Protein AF-A0A7J9Y8N4-F1 (afdb_monomer_lite)

Secondary structure (DSSP, 8-state):
---------------------HHHHHTTEEEPPTTSS-GGG-TTTTTEEETTT--BPEEEEETTS-EEEE--TT--PPPEEHHHHHHHHHHHHHHHHHHHHTT---SSSPPPHHHHHHHHHS-TT-HHHHHHHH-SEEEE-TT--EEEEPHHHHHHTT---

Structure (mmCIF, N/CA/C/O backbone):
data_AF-A0A7J9Y8N4-F1
#
_entry.id   AF-A0A7J9Y8N4-F1
#
loop_
_atom_site.group_PDB
_atom_site.id
_atom_site.type_symbol
_atom_site.label_atom_id
_atom_site.label_alt_id
_atom_site.label_comp_id
_atom_site.label_asym_id
_atom_site.label_entity_id
_atom_site.label_seq_id
_atom_site.pdbx_PDB_ins_code
_atom_site.Cartn_x
_atom_site.Cartn_y
_atom_site.Cartn_z
_atom_site.occupancy
_atom_site.B_iso_or_equiv
_atom_site.auth_seq_id
_atom_site.auth_comp_id
_atom_site.auth_asym_id
_atom_site.auth_atom_id
_atom_site.pdbx_PDB_model_num
ATOM 1 N N . MET A 1 1 ? 44.757 53.319 -25.814 1.00 38.16 1 MET A N 1
ATOM 2 C CA . MET A 1 1 ? 44.543 52.441 -26.984 1.00 38.16 1 MET A CA 1
ATOM 3 C C . MET A 1 1 ? 44.079 51.100 -26.439 1.00 38.16 1 MET A C 1
ATOM 5 O O . MET A 1 1 ? 44.866 50.392 -25.839 1.00 38.16 1 MET A O 1
ATOM 9 N N . SER A 1 2 ? 42.779 50.965 -26.209 1.00 39.31 2 SER A N 1
ATOM 10 C CA . SER A 1 2 ? 41.805 50.363 -27.136 1.00 39.31 2 SER A CA 1
ATOM 11 C C . SER A 1 2 ? 41.584 48.895 -26.781 1.00 39.31 2 SER A C 1
ATOM 13 O O . SER A 1 2 ? 42.337 48.010 -27.164 1.00 39.31 2 SER A O 1
ATOM 15 N N . SER A 1 3 ? 40.526 48.700 -25.997 1.00 44.00 3 SER A N 1
ATOM 16 C CA . SER A 1 3 ? 39.828 47.435 -25.782 1.00 44.00 3 SER A CA 1
ATOM 17 C C . SER A 1 3 ? 39.350 46.847 -27.119 1.00 44.00 3 SER A C 1
ATOM 19 O O . SER A 1 3 ? 39.046 47.614 -28.039 1.00 44.00 3 SER A O 1
ATOM 21 N N . PRO A 1 4 ? 39.157 45.521 -27.196 1.00 45.97 4 PRO A N 1
ATOM 22 C CA . PRO A 1 4 ? 37.879 45.068 -27.727 1.00 45.97 4 PRO A CA 1
ATOM 23 C C . PRO A 1 4 ? 37.216 43.982 -26.865 1.00 45.97 4 PRO A C 1
ATOM 25 O O . PRO A 1 4 ? 37.734 42.888 -26.661 1.00 45.97 4 PRO A O 1
ATOM 28 N N . ARG A 1 5 ? 36.029 44.357 -26.373 1.00 41.56 5 ARG A N 1
ATOM 29 C CA . ARG A 1 5 ? 34.761 43.608 -26.288 1.00 41.56 5 ARG A CA 1
ATOM 30 C C . ARG A 1 5 ? 34.845 42.078 -26.420 1.00 41.56 5 ARG A C 1
ATOM 32 O O . ARG A 1 5 ? 34.975 41.552 -27.521 1.00 41.56 5 ARG A O 1
ATOM 39 N N . ARG A 1 6 ? 34.585 41.372 -25.312 1.00 43.72 6 ARG A N 1
ATOM 40 C CA . ARG A 1 6 ? 34.013 40.018 -25.349 1.00 43.72 6 ARG A CA 1
ATOM 41 C C . ARG A 1 6 ? 32.486 40.125 -25.398 1.00 43.72 6 ARG A C 1
ATOM 43 O O . ARG A 1 6 ? 31.877 40.666 -24.484 1.00 43.72 6 ARG A O 1
ATOM 50 N N . LEU A 1 7 ? 31.961 39.690 -26.541 1.00 43.00 7 LEU A N 1
ATOM 51 C CA . LEU A 1 7 ? 30.691 39.010 -26.817 1.00 43.00 7 LEU A CA 1
ATOM 52 C C . LEU A 1 7 ? 29.557 39.146 -25.779 1.00 43.00 7 LEU A C 1
ATOM 54 O O . LEU A 1 7 ? 29.596 38.543 -24.710 1.00 43.00 7 LEU A O 1
ATOM 58 N N . ALA A 1 8 ? 28.505 39.864 -26.197 1.00 38.16 8 ALA A N 1
ATOM 59 C CA . ALA A 1 8 ? 27.116 39.451 -25.981 1.00 38.16 8 ALA A CA 1
ATOM 60 C C . ALA A 1 8 ? 26.986 37.981 -26.434 1.00 38.16 8 ALA A C 1
ATOM 62 O O . ALA A 1 8 ? 27.595 37.611 -27.431 1.00 38.16 8 ALA A O 1
ATOM 63 N N . GLY A 1 9 ? 26.360 37.075 -25.697 1.00 37.62 9 GLY A N 1
ATOM 64 C CA . GLY A 1 9 ? 25.006 37.170 -25.184 1.00 37.62 9 GLY A CA 1
ATOM 65 C C . GLY A 1 9 ? 24.203 36.182 -26.015 1.00 37.62 9 GLY A C 1
ATOM 66 O O . GLY A 1 9 ? 23.903 36.508 -27.147 1.00 37.62 9 GLY A O 1
ATOM 67 N N . ASP A 1 10 ? 23.948 35.004 -25.453 1.00 36.88 10 ASP A N 1
ATOM 68 C CA . ASP A 1 10 ? 22.827 34.132 -25.800 1.00 36.88 10 ASP A CA 1
ATOM 69 C C . ASP A 1 10 ? 22.481 33.358 -24.521 1.00 36.88 10 ASP A C 1
ATOM 71 O O . ASP A 1 10 ? 23.257 32.558 -23.992 1.00 36.88 10 ASP A O 1
ATOM 75 N N . LEU A 1 11 ? 21.353 33.770 -23.947 1.00 43.50 11 LEU A N 1
ATOM 76 C CA . LEU A 1 11 ? 20.530 32.992 -23.036 1.00 43.50 11 LEU A CA 1
ATOM 77 C C . LEU A 1 11 ? 19.816 31.904 -23.853 1.00 43.50 11 LEU A C 1
ATOM 79 O O . LEU A 1 11 ? 19.652 32.064 -25.057 1.00 43.50 11 LEU A O 1
ATOM 83 N N . GLU A 1 12 ? 19.300 30.900 -23.138 1.00 38.38 12 GLU A N 1
ATOM 84 C CA . GLU A 1 12 ? 18.433 29.805 -23.617 1.00 38.38 12 GLU A CA 1
ATOM 85 C C . GLU A 1 12 ? 19.239 28.626 -24.209 1.00 38.38 12 GLU A C 1
ATOM 87 O O . GLU A 1 12 ? 20.080 28.795 -25.077 1.00 38.38 12 GLU A O 1
ATOM 92 N N . GLU A 1 13 ? 19.145 27.392 -23.709 1.00 38.47 13 GLU A N 1
ATOM 93 C CA . GLU A 1 13 ? 17.961 26.686 -23.214 1.00 38.47 13 GLU A CA 1
ATOM 94 C C . GLU A 1 13 ? 18.259 25.823 -21.966 1.00 38.47 13 GLU A C 1
ATOM 96 O O . GLU A 1 13 ? 19.348 25.253 -21.836 1.00 38.47 13 GLU A O 1
ATOM 101 N N . PRO A 1 14 ? 17.295 25.649 -21.043 1.00 38.69 14 PRO A N 1
ATOM 102 C CA . PRO A 1 14 ? 17.310 24.505 -20.146 1.00 38.69 14 PRO A CA 1
ATOM 103 C C . PRO A 1 14 ? 17.022 23.242 -20.968 1.00 38.69 14 PRO A C 1
ATOM 105 O O . PRO A 1 14 ? 15.963 23.138 -21.581 1.00 38.69 14 PRO A O 1
ATOM 108 N N . ILE A 1 15 ? 17.927 22.259 -20.940 1.00 43.19 15 ILE A N 1
ATOM 109 C CA . ILE A 1 15 ? 17.622 20.887 -21.372 1.00 43.19 15 ILE A CA 1
ATOM 110 C C . ILE A 1 15 ? 16.663 20.307 -20.327 1.00 43.19 15 ILE A C 1
ATOM 112 O O . ILE A 1 15 ? 17.058 19.665 -19.353 1.00 43.19 15 ILE A O 1
ATOM 116 N N . GLY A 1 16 ? 15.396 20.670 -20.479 1.00 37.22 16 GLY A N 1
ATOM 117 C CA . GLY A 1 16 ? 14.260 20.042 -19.849 1.00 37.22 16 GLY A CA 1
ATOM 118 C C . GLY A 1 16 ? 13.738 18.945 -20.764 1.00 37.22 16 GLY A C 1
ATOM 119 O O . GLY A 1 16 ? 13.496 19.191 -21.937 1.00 37.22 16 GLY A O 1
ATOM 120 N N . ASP A 1 17 ? 13.535 17.783 -20.152 1.00 51.81 17 ASP A N 1
ATOM 121 C CA . ASP A 1 17 ? 12.666 16.697 -20.599 1.00 51.81 17 ASP A CA 1
ATOM 122 C C . ASP A 1 17 ? 13.045 15.995 -21.911 1.00 51.81 17 ASP A C 1
ATOM 124 O O . ASP A 1 17 ? 12.672 16.409 -22.999 1.00 51.81 17 ASP A O 1
ATOM 128 N N . ASP A 1 18 ? 13.677 14.829 -21.777 1.00 38.81 18 ASP A N 1
ATOM 129 C CA . ASP A 1 18 ? 13.391 13.731 -22.693 1.00 38.81 18 ASP A CA 1
ATOM 130 C C . ASP A 1 18 ? 12.886 12.565 -21.854 1.00 38.81 18 ASP A C 1
ATOM 132 O O . ASP A 1 18 ? 13.643 11.810 -21.230 1.00 38.81 18 ASP A O 1
ATOM 136 N N . GLY A 1 19 ? 11.559 12.470 -21.792 1.00 43.25 19 GLY A N 1
ATOM 137 C CA . GLY A 1 19 ? 10.841 11.345 -21.234 1.00 43.25 19 GLY A CA 1
ATOM 138 C C . GLY A 1 19 ? 11.441 10.048 -21.757 1.00 43.25 19 GLY A C 1
ATOM 139 O O . GLY A 1 19 ? 11.240 9.687 -22.913 1.00 43.25 19 GLY A O 1
ATOM 140 N N . ALA A 1 20 ? 12.183 9.360 -20.882 1.00 43.03 20 ALA A N 1
ATOM 141 C CA . ALA A 1 20 ? 12.791 8.075 -21.187 1.00 43.03 20 ALA A CA 1
ATOM 142 C C . ALA A 1 20 ? 11.767 7.194 -21.905 1.00 43.03 20 ALA A C 1
ATOM 144 O O . ALA A 1 20 ? 10.688 6.935 -21.350 1.00 43.03 20 ALA A O 1
ATOM 145 N N . ASP A 1 21 ? 12.124 6.805 -23.133 1.00 46.47 21 ASP A N 1
ATOM 146 C CA . ASP A 1 21 ? 11.287 6.054 -24.057 1.00 46.47 21 ASP A CA 1
ATOM 147 C C . ASP A 1 21 ? 10.554 4.946 -23.279 1.00 46.47 21 ASP A C 1
ATOM 149 O O . ASP A 1 21 ? 11.200 4.180 -22.545 1.00 46.47 21 ASP A O 1
ATOM 153 N N . PRO A 1 22 ? 9.214 4.854 -23.370 1.00 51.38 22 PRO A N 1
ATOM 154 C CA . PRO A 1 22 ? 8.443 3.796 -22.721 1.00 51.38 22 PRO A CA 1
ATOM 155 C C . PRO A 1 22 ? 9.022 2.396 -22.983 1.00 51.38 22 PRO A C 1
ATOM 157 O O . PRO A 1 22 ? 8.894 1.517 -22.126 1.00 51.38 22 PRO A O 1
ATOM 160 N N . VAL A 1 23 ? 9.688 2.194 -24.127 1.00 52.50 23 VAL A N 1
ATOM 161 C CA . VAL A 1 23 ? 10.408 0.965 -24.474 1.00 52.50 23 VAL A CA 1
ATOM 162 C C . VAL A 1 23 ? 11.646 0.769 -23.598 1.00 52.50 23 VAL A C 1
ATOM 164 O O . VAL A 1 23 ? 11.798 -0.305 -23.024 1.00 52.50 23 VAL A O 1
ATOM 167 N N . VAL A 1 24 ? 12.484 1.792 -23.406 1.00 52.44 24 VAL A N 1
ATOM 168 C CA . VAL A 1 24 ? 13.682 1.729 -22.542 1.00 52.44 24 VAL A CA 1
ATOM 169 C C . VAL A 1 24 ? 13.300 1.470 -21.085 1.00 52.44 24 VAL A C 1
ATOM 171 O O . VAL A 1 24 ? 13.950 0.674 -20.413 1.00 52.44 24 VAL A O 1
ATOM 174 N N . ARG A 1 25 ? 12.191 2.051 -20.607 1.00 53.88 25 ARG A N 1
ATOM 175 C CA . ARG A 1 25 ? 11.647 1.744 -19.273 1.00 53.88 25 ARG A CA 1
ATOM 176 C C . ARG A 1 25 ? 11.082 0.327 -19.162 1.00 53.88 25 ARG A C 1
ATOM 178 O O . ARG A 1 25 ? 11.010 -0.203 -18.061 1.00 53.88 25 ARG A O 1
ATOM 185 N N . ALA A 1 26 ? 10.649 -0.293 -20.258 1.00 59.78 26 ALA A N 1
ATOM 186 C CA . ALA A 1 26 ? 10.174 -1.676 -20.248 1.00 59.78 26 ALA A CA 1
ATOM 187 C C . ALA A 1 26 ? 11.322 -2.702 -20.239 1.00 59.78 26 ALA A C 1
ATOM 189 O O . ALA A 1 26 ? 11.104 -3.843 -19.822 1.00 59.78 26 ALA A O 1
ATOM 190 N N . ILE A 1 27 ? 12.530 -2.313 -20.671 1.00 59.91 27 ILE A N 1
ATOM 191 C CA . ILE A 1 27 ? 13.699 -3.196 -20.682 1.00 59.91 27 ILE A CA 1
ATOM 192 C C . ILE A 1 27 ? 14.021 -3.608 -19.247 1.00 59.91 27 ILE A C 1
ATOM 194 O O . ILE A 1 27 ? 14.345 -2.796 -18.387 1.00 59.91 27 ILE A O 1
ATOM 198 N N . GLY A 1 28 ? 13.926 -4.912 -19.010 1.00 62.62 28 GLY A N 1
ATOM 199 C CA . GLY A 1 28 ? 14.283 -5.529 -17.746 1.00 62.62 28 GLY A CA 1
ATOM 200 C C . GLY A 1 28 ? 13.151 -5.701 -16.734 1.00 62.62 28 GLY A C 1
ATOM 201 O O . GLY A 1 28 ? 13.407 -6.045 -15.581 1.00 62.62 28 GLY A O 1
ATOM 202 N N . ARG A 1 29 ? 11.899 -5.509 -17.162 1.00 67.06 29 ARG A N 1
ATOM 203 C CA . ARG A 1 29 ? 10.707 -5.801 -16.359 1.00 67.06 29 ARG A CA 1
ATOM 204 C C . ARG A 1 29 ? 10.025 -7.068 -16.856 1.00 67.06 29 ARG A 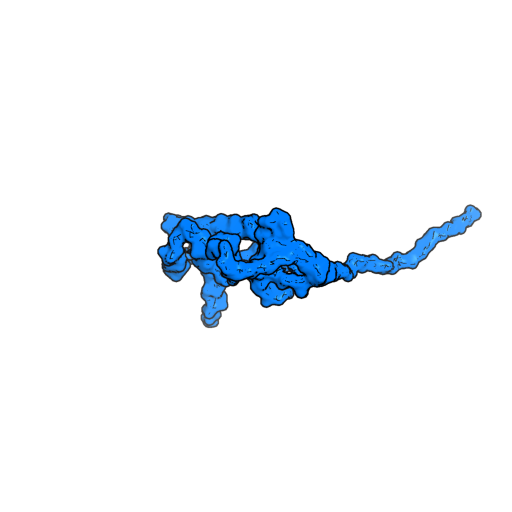C 1
ATOM 206 O O . ARG A 1 29 ? 9.749 -7.200 -18.047 1.00 67.06 29 ARG A O 1
ATOM 213 N N . VAL A 1 30 ? 9.668 -7.963 -15.942 1.00 70.75 30 VAL A N 1
ATOM 214 C CA . VAL A 1 30 ? 8.814 -9.118 -16.243 1.00 70.75 30 VAL A CA 1
ATOM 215 C C . VAL A 1 30 ? 7.514 -8.980 -15.460 1.00 70.75 30 VAL A C 1
ATOM 217 O O . VAL A 1 30 ? 7.505 -8.960 -14.227 1.00 70.75 30 VAL A O 1
ATOM 220 N N . ALA A 1 31 ? 6.401 -8.849 -16.188 1.00 62.00 31 ALA A N 1
ATOM 221 C CA . ALA A 1 31 ? 5.072 -8.853 -15.591 1.00 62.00 31 ALA A CA 1
ATOM 222 C C . ALA A 1 31 ? 4.751 -10.251 -15.044 1.00 62.00 31 ALA A C 1
ATOM 224 O O . ALA A 1 31 ? 5.007 -11.264 -15.695 1.00 62.00 31 ALA A O 1
ATOM 225 N N . MET A 1 32 ? 4.173 -10.295 -13.847 1.00 60.62 32 MET A N 1
ATOM 226 C CA . MET A 1 32 ? 3.880 -11.535 -13.132 1.00 60.62 32 MET A CA 1
ATOM 227 C C . MET A 1 32 ? 2.902 -12.461 -13.884 1.00 60.62 32 MET A C 1
ATOM 229 O O . MET A 1 32 ? 1.738 -12.083 -14.081 1.00 60.62 32 MET A O 1
ATOM 233 N N . PRO A 1 33 ? 3.278 -13.717 -14.208 1.00 52.09 33 PRO A N 1
ATOM 234 C CA . PRO A 1 33 ? 2.293 -14.748 -14.502 1.00 52.09 33 PRO A CA 1
ATOM 235 C C . PRO A 1 33 ? 1.557 -15.107 -13.203 1.00 52.09 33 PRO A C 1
ATOM 237 O O . PRO A 1 33 ? 2.164 -15.442 -12.190 1.00 52.09 33 PRO A O 1
ATOM 240 N N . HIS A 1 34 ? 0.227 -15.036 -13.225 1.00 51.84 34 HIS A N 1
ATOM 241 C CA . HIS A 1 34 ? -0.656 -15.094 -12.050 1.00 51.84 34 HIS A CA 1
ATOM 242 C C . HIS A 1 34 ? -0.603 -16.396 -11.211 1.00 51.84 34 HIS A C 1
ATOM 244 O O . HIS A 1 34 ? -1.327 -16.499 -10.227 1.00 51.84 34 HIS A O 1
ATOM 250 N N . ALA A 1 35 ? 0.205 -17.395 -11.574 1.00 46.50 35 ALA A N 1
ATOM 251 C CA . ALA A 1 35 ? -0.050 -18.791 -11.216 1.00 46.50 35 ALA A CA 1
ATOM 252 C C . ALA A 1 35 ? 0.930 -19.452 -10.223 1.00 46.50 35 ALA A C 1
ATOM 254 O O . ALA A 1 35 ? 0.741 -20.633 -9.938 1.00 46.50 35 ALA A O 1
ATOM 255 N N . ARG A 1 36 ? 1.980 -18.782 -9.715 1.00 49.06 36 ARG A N 1
ATOM 256 C CA . ARG A 1 36 ? 3.049 -19.504 -8.978 1.00 49.06 36 ARG A CA 1
ATOM 257 C C . ARG A 1 36 ? 3.567 -18.934 -7.659 1.00 49.06 36 ARG A C 1
ATOM 259 O O . ARG A 1 36 ? 4.389 -19.605 -7.044 1.00 49.06 36 ARG A O 1
ATOM 266 N N . GLU A 1 37 ? 3.087 -17.791 -7.180 1.00 57.66 37 GLU A N 1
ATOM 267 C CA . GLU A 1 37 ? 3.591 -17.227 -5.918 1.00 57.66 37 GLU A CA 1
ATOM 268 C C . GLU A 1 37 ? 2.544 -17.194 -4.803 1.00 57.66 37 GLU A C 1
ATOM 270 O O . GLU A 1 37 ? 1.362 -16.976 -5.085 1.00 57.66 37 GLU A O 1
ATOM 275 N N . PRO A 1 38 ? 2.962 -17.381 -3.534 1.00 59.97 38 PRO A N 1
ATOM 276 C CA . PRO A 1 38 ? 2.087 -17.198 -2.385 1.00 59.97 38 PRO A CA 1
ATOM 277 C C . PRO A 1 38 ? 1.453 -15.805 -2.416 1.00 59.97 38 PRO A C 1
ATOM 279 O O . PRO A 1 38 ? 2.117 -14.825 -2.756 1.00 59.97 38 PRO A O 1
ATOM 282 N N . HIS A 1 39 ? 0.193 -15.688 -1.992 1.00 56.22 39 HIS A N 1
ATOM 283 C CA . HIS A 1 39 ? -0.507 -14.400 -1.866 1.00 56.22 39 HIS A CA 1
ATOM 284 C C . HIS A 1 39 ? 0.251 -13.362 -1.006 1.00 56.22 39 HIS A C 1
ATOM 286 O O . HIS A 1 39 ? 0.016 -12.160 -1.143 1.00 56.22 39 HIS A O 1
ATOM 292 N N . ASP A 1 40 ? 1.203 -13.820 -0.191 1.00 64.00 40 ASP A N 1
ATOM 293 C CA . ASP A 1 40 ? 2.049 -13.016 0.692 1.00 64.00 40 ASP A CA 1
ATOM 294 C C . ASP A 1 40 ? 3.291 -12.428 0.009 1.00 64.00 40 ASP A C 1
ATOM 296 O O . ASP A 1 40 ? 3.996 -11.624 0.616 1.00 64.00 40 ASP A O 1
ATOM 300 N N . ALA A 1 41 ? 3.579 -12.803 -1.241 1.00 78.44 41 ALA A N 1
ATOM 301 C CA . ALA A 1 41 ? 4.752 -12.314 -1.965 1.00 78.44 41 ALA A CA 1
ATOM 302 C C . ALA A 1 41 ? 4.657 -10.824 -2.334 1.00 78.44 41 ALA A C 1
ATOM 304 O O . ALA A 1 41 ? 5.664 -10.228 -2.697 1.00 78.44 41 ALA A O 1
ATOM 305 N N . TRP A 1 42 ? 3.469 -10.214 -2.245 1.00 89.31 42 TRP A N 1
ATOM 306 C CA . TRP A 1 42 ? 3.218 -8.819 -2.620 1.00 89.31 42 TRP A CA 1
ATOM 307 C C . TRP A 1 42 ? 2.234 -8.169 -1.648 1.00 89.31 42 TRP A C 1
ATOM 309 O O . TRP A 1 42 ? 1.026 -8.100 -1.897 1.00 89.31 42 TRP A O 1
ATOM 319 N N . LEU A 1 43 ? 2.744 -7.707 -0.509 1.00 92.81 43 LEU A N 1
ATOM 320 C CA . LEU A 1 43 ? 1.925 -7.235 0.608 1.00 92.81 43 LEU A CA 1
ATOM 321 C C . LEU A 1 43 ? 1.093 -6.000 0.232 1.00 92.81 43 LEU A C 1
ATOM 323 O O . LEU A 1 43 ? -0.089 -5.935 0.566 1.00 92.81 43 LEU A O 1
ATOM 327 N N . ALA A 1 44 ? 1.664 -5.066 -0.533 1.00 93.94 44 ALA A N 1
ATOM 328 C CA . ALA A 1 44 ? 1.003 -3.821 -0.935 1.00 93.94 44 ALA A CA 1
ATOM 329 C C . ALA A 1 44 ? 0.214 -3.923 -2.260 1.00 93.94 44 ALA A C 1
ATOM 331 O O . ALA A 1 44 ? -0.345 -2.929 -2.736 1.00 93.94 44 ALA A O 1
ATOM 332 N N . ARG A 1 45 ? 0.118 -5.118 -2.867 1.00 92.19 45 ARG A N 1
ATOM 333 C CA . ARG A 1 45 ? -0.648 -5.323 -4.108 1.00 92.19 45 ARG A CA 1
ATOM 334 C C . ARG A 1 45 ? -2.097 -4.863 -3.944 1.00 92.19 45 ARG A C 1
ATOM 336 O O . ARG A 1 45 ? -2.814 -5.372 -3.079 1.00 92.19 45 ARG A O 1
ATOM 343 N N . GLY A 1 46 ? -2.525 -3.976 -4.845 1.00 91.50 46 GLY A N 1
ATOM 344 C CA . GLY A 1 46 ? -3.880 -3.419 -4.885 1.00 91.50 46 GLY A CA 1
ATOM 345 C C . GLY A 1 46 ? -4.109 -2.226 -3.953 1.00 91.50 46 GLY A C 1
ATOM 346 O O . GLY A 1 46 ? -5.219 -1.711 -3.925 1.00 91.50 46 GLY A O 1
ATOM 347 N N . LEU A 1 47 ? -3.087 -1.782 -3.214 1.00 94.88 47 LEU A N 1
ATOM 348 C CA . LEU A 1 47 ? -3.168 -0.612 -2.335 1.00 94.88 47 LEU A CA 1
ATOM 349 C C . LEU A 1 47 ? -2.450 0.615 -2.905 1.00 94.88 47 LEU A C 1
ATOM 351 O O . LEU A 1 47 ? -2.849 1.739 -2.614 1.00 94.88 47 LEU A O 1
ATOM 355 N N . LEU A 1 48 ? -1.396 0.412 -3.697 1.00 95.69 48 LEU A N 1
ATOM 356 C CA . LEU A 1 48 ? -0.540 1.485 -4.203 1.00 95.69 48 LEU A CA 1
ATOM 357 C C . LEU A 1 48 ? -1.180 2.211 -5.391 1.00 95.69 48 LEU A C 1
ATOM 359 O O . LEU A 1 48 ? -1.444 1.601 -6.428 1.00 95.69 48 LEU A O 1
ATOM 363 N N . TRP A 1 49 ? -1.368 3.520 -5.255 1.00 95.56 49 TRP A N 1
ATOM 364 C CA . TRP A 1 49 ? -2.005 4.393 -6.233 1.00 95.56 49 TRP A CA 1
ATOM 365 C C . TRP A 1 49 ? -1.063 5.517 -6.661 1.00 95.56 49 TRP A C 1
ATOM 367 O O . TRP A 1 49 ? -0.631 6.328 -5.844 1.00 95.56 49 TRP A O 1
ATOM 377 N N . CYS A 1 50 ? -0.769 5.607 -7.954 1.00 95.19 50 CYS A N 1
ATOM 378 C CA . CYS A 1 50 ? 0.050 6.685 -8.488 1.00 95.19 50 CYS A CA 1
ATOM 379 C C . CYS A 1 50 ? -0.771 7.968 -8.632 1.00 95.19 50 CYS A C 1
ATOM 381 O O . CYS A 1 50 ? -1.788 7.985 -9.328 1.00 95.19 50 CYS A O 1
ATOM 383 N N . LEU A 1 51 ? -0.317 9.069 -8.033 1.00 94.44 51 LEU A N 1
ATOM 384 C CA . LEU A 1 51 ? -0.970 10.371 -8.194 1.00 94.44 51 LEU A CA 1
ATOM 385 C C . LEU A 1 51 ? -0.707 11.002 -9.565 1.00 94.44 51 LEU A C 1
ATOM 387 O O . LEU A 1 51 ? -1.530 11.794 -10.022 1.00 94.44 51 LEU A O 1
ATOM 391 N N . LEU A 1 52 ? 0.384 10.611 -10.230 1.00 93.19 52 LEU A N 1
ATOM 392 C CA . LEU A 1 52 ? 0.772 11.142 -11.533 1.00 93.19 52 LEU A CA 1
ATOM 393 C C . LEU A 1 52 ? -0.108 10.591 -12.663 1.00 93.19 52 LEU A C 1
ATOM 395 O O . LEU A 1 52 ? -0.777 11.355 -13.349 1.00 93.19 52 LEU A O 1
ATOM 399 N N . CYS A 1 53 ? -0.171 9.265 -12.829 1.00 93.56 53 CYS A N 1
ATOM 400 C CA . CYS A 1 53 ? -0.993 8.628 -13.871 1.00 93.56 53 CYS A CA 1
ATOM 401 C C . CYS A 1 53 ? -2.356 8.118 -13.385 1.00 93.56 53 CYS A C 1
ATOM 403 O O . CYS A 1 53 ? -3.067 7.463 -14.149 1.00 93.56 53 CYS A O 1
ATOM 405 N N . ARG A 1 54 ? -2.718 8.372 -12.119 1.00 93.56 54 ARG A N 1
ATOM 406 C CA . ARG A 1 54 ? -4.012 7.983 -11.522 1.00 93.56 54 ARG A CA 1
ATOM 407 C C . ARG A 1 54 ? -4.339 6.497 -11.701 1.00 93.56 54 ARG A C 1
ATOM 409 O O . ARG A 1 54 ? -5.483 6.136 -11.949 1.00 93.56 54 ARG A O 1
ATOM 416 N N . SER A 1 55 ? -3.324 5.645 -11.603 1.00 92.12 55 SER A N 1
ATOM 417 C CA . SER A 1 55 ? -3.452 4.204 -11.822 1.00 92.12 55 SER A CA 1
ATOM 418 C C . SER A 1 55 ? -2.894 3.420 -10.640 1.00 92.12 55 SER A C 1
ATOM 420 O O . SER A 1 55 ? -1.985 3.882 -9.943 1.00 92.12 55 SER A O 1
ATOM 422 N N . LEU A 1 56 ? -3.431 2.217 -10.429 1.00 93.75 56 LEU A N 1
ATOM 423 C CA . LEU A 1 56 ? -2.866 1.258 -9.483 1.00 93.75 56 LEU A CA 1
ATOM 424 C C . LEU A 1 56 ? -1.510 0.769 -9.985 1.00 93.75 56 LEU A C 1
ATOM 426 O O . LEU A 1 56 ? -1.371 0.412 -11.157 1.00 93.75 56 LEU A O 1
ATOM 430 N N . LEU A 1 57 ? -0.533 0.703 -9.084 1.00 93.50 57 LEU A N 1
ATOM 431 C CA . LEU A 1 57 ? 0.744 0.086 -9.408 1.00 93.50 57 LEU A CA 1
ATOM 432 C C . LEU A 1 57 ? 0.579 -1.435 -9.470 1.00 93.50 57 LEU A C 1
ATOM 434 O O . LEU A 1 57 ? -0.085 -2.051 -8.629 1.00 93.50 57 LEU A O 1
ATOM 438 N N . ILE A 1 58 ? 1.230 -2.042 -10.456 1.00 91.38 58 ILE A N 1
ATOM 439 C CA . ILE A 1 58 ? 1.254 -3.487 -10.657 1.00 91.38 58 ILE A CA 1
ATOM 440 C C . ILE A 1 58 ? 2.571 -4.088 -10.144 1.00 91.38 58 ILE A C 1
ATOM 442 O O . ILE A 1 58 ? 3.622 -3.461 -10.285 1.00 91.38 58 ILE A O 1
ATOM 446 N N . PRO A 1 59 ? 2.541 -5.300 -9.568 1.00 91.38 59 PRO A N 1
ATOM 447 C CA . PRO A 1 59 ? 3.747 -6.063 -9.262 1.00 91.38 59 PRO A CA 1
ATOM 448 C C . PRO A 1 59 ? 4.565 -6.391 -10.515 1.00 91.38 59 PRO A C 1
ATOM 450 O O . PRO A 1 59 ? 4.012 -6.892 -11.499 1.00 91.38 59 PRO A O 1
ATOM 453 N N . VAL A 1 60 ? 5.875 -6.167 -10.459 1.00 89.31 60 VAL A N 1
ATOM 454 C CA . VAL A 1 60 ? 6.833 -6.517 -11.516 1.00 89.31 60 VAL A CA 1
ATOM 455 C C . VAL A 1 60 ? 8.120 -7.073 -10.916 1.00 89.31 60 VAL A C 1
ATOM 457 O O . VAL A 1 60 ? 8.554 -6.641 -9.850 1.00 89.31 60 VAL A O 1
ATOM 460 N N . TRP A 1 61 ? 8.760 -7.995 -11.626 1.00 86.06 61 TRP A N 1
ATOM 461 C CA . TRP A 1 61 ? 10.127 -8.410 -11.316 1.00 86.06 61 TRP A CA 1
ATOM 462 C C . TRP A 1 61 ? 11.117 -7.622 -12.159 1.00 86.06 61 TRP A C 1
ATOM 464 O O . TRP A 1 61 ? 10.898 -7.426 -13.359 1.00 86.06 61 TRP A O 1
ATOM 474 N N . TRP A 1 62 ? 12.206 -7.201 -11.534 1.00 82.81 62 TRP A N 1
ATOM 475 C CA . TRP A 1 62 ? 13.405 -6.757 -12.227 1.00 82.81 62 TRP A CA 1
ATOM 476 C C . TRP A 1 62 ? 14.264 -7.962 -12.633 1.00 82.81 62 TRP A C 1
ATOM 478 O O . TRP A 1 62 ? 1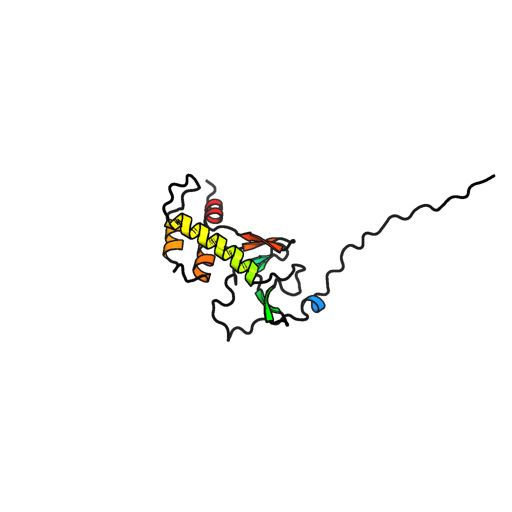4.149 -9.051 -12.066 1.00 82.81 62 TRP A O 1
ATOM 488 N N . VAL A 1 63 ? 15.126 -7.780 -13.638 1.00 75.12 63 VAL A N 1
ATOM 489 C CA . VAL A 1 63 ? 16.007 -8.847 -14.169 1.00 75.12 63 VAL A CA 1
ATOM 490 C C . VAL A 1 63 ? 16.958 -9.403 -13.117 1.00 75.12 63 VAL A C 1
ATOM 492 O O . VAL A 1 63 ? 17.317 -10.575 -13.167 1.00 75.12 63 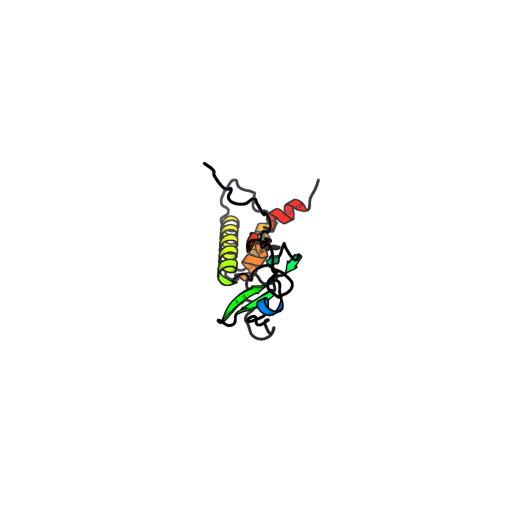VAL A O 1
ATOM 495 N N . ASP A 1 64 ? 17.361 -8.569 -12.164 1.00 80.94 64 ASP A N 1
ATOM 496 C CA . ASP A 1 64 ? 18.217 -8.945 -11.038 1.00 80.94 64 ASP A CA 1
ATOM 497 C C . ASP A 1 64 ? 17.484 -9.782 -9.972 1.00 80.94 64 ASP A C 1
ATOM 499 O O . ASP A 1 64 ? 18.083 -10.181 -8.975 1.00 80.94 64 ASP A O 1
ATOM 503 N N . GLY A 1 65 ? 16.195 -10.072 -10.181 1.00 80.88 65 GLY A N 1
ATOM 504 C CA . GLY A 1 65 ? 15.360 -10.807 -9.244 1.00 80.88 65 GLY A CA 1
ATOM 505 C C . GLY A 1 65 ? 14.814 -9.940 -8.112 1.00 80.88 65 GLY A C 1
ATOM 506 O O . GLY A 1 65 ? 14.288 -10.487 -7.147 1.00 80.88 65 GLY A O 1
ATOM 507 N N . GLN A 1 66 ? 14.908 -8.610 -8.188 1.00 86.50 66 GLN A N 1
ATOM 508 C CA . GLN A 1 66 ? 14.245 -7.742 -7.220 1.00 86.50 66 GLN A CA 1
ATOM 509 C C . GLN A 1 66 ? 12.757 -7.571 -7.537 1.00 86.50 66 GLN A C 1
ATOM 511 O O . GLN A 1 66 ? 12.316 -7.560 -8.689 1.00 86.50 66 GLN A O 1
ATOM 516 N N . ARG A 1 67 ? 11.966 -7.419 -6.473 1.00 90.75 67 ARG A N 1
ATOM 517 C CA . ARG A 1 67 ? 10.531 -7.142 -6.549 1.00 90.75 67 ARG A CA 1
ATOM 518 C C . ARG A 1 67 ? 10.294 -5.639 -6.580 1.00 90.75 67 ARG A C 1
ATOM 520 O O . ARG A 1 67 ? 10.801 -4.925 -5.713 1.00 90.75 67 ARG A O 1
ATOM 527 N N . ALA A 1 68 ? 9.449 -5.174 -7.493 1.00 92.19 68 ALA A N 1
ATOM 528 C CA . ALA A 1 68 ? 9.046 -3.779 -7.553 1.00 92.19 68 ALA A CA 1
ATOM 529 C C . ALA A 1 68 ? 7.565 -3.592 -7.916 1.00 92.19 68 ALA A C 1
ATOM 531 O O . ALA A 1 68 ? 6.889 -4.492 -8.412 1.00 92.19 68 ALA A O 1
ATOM 532 N N . TYR A 1 69 ? 7.059 -2.391 -7.665 1.00 93.00 69 TYR A N 1
ATOM 533 C CA . TYR A 1 69 ? 5.741 -1.933 -8.074 1.00 93.00 69 TYR A CA 1
ATOM 534 C C . TYR A 1 69 ? 5.890 -0.868 -9.155 1.00 93.00 69 TYR A C 1
ATOM 536 O O . TYR A 1 69 ? 6.611 0.111 -8.968 1.00 93.00 69 TYR A O 1
ATOM 544 N N . SER A 1 70 ? 5.192 -1.044 -10.273 1.00 92.06 70 SER A N 1
ATOM 545 C CA . SER A 1 70 ? 5.332 -0.188 -11.451 1.00 92.06 70 SER A CA 1
ATOM 546 C C . SER A 1 70 ? 3.999 0.388 -11.904 1.00 92.06 70 SER A C 1
ATOM 548 O O . SER A 1 70 ? 2.965 -0.273 -11.838 1.00 92.06 70 SER A O 1
ATOM 550 N N . CYS A 1 71 ? 4.032 1.607 -12.439 1.00 90.12 71 CYS A N 1
ATOM 551 C CA . CYS A 1 71 ? 2.900 2.217 -13.141 1.00 90.12 71 CYS A CA 1
ATOM 552 C C . CYS A 1 71 ? 2.800 1.765 -14.612 1.00 90.12 71 CYS A C 1
ATOM 554 O O . CYS A 1 71 ? 1.906 2.200 -15.339 1.00 90.12 71 CYS A O 1
ATOM 556 N N . GLY A 1 72 ? 3.727 0.913 -15.065 1.00 84.94 72 GLY A N 1
ATOM 557 C CA . GLY A 1 72 ? 3.852 0.510 -16.459 1.00 84.94 72 GLY A CA 1
ATOM 558 C C . GLY A 1 72 ? 4.566 1.558 -17.326 1.00 84.94 72 GLY A C 1
ATOM 559 O O . GLY A 1 72 ? 4.972 2.615 -16.844 1.00 84.94 72 GLY A O 1
ATOM 560 N N . PRO A 1 73 ? 4.736 1.280 -18.629 1.00 81.25 73 PRO A N 1
ATOM 561 C CA . PRO A 1 73 ? 5.608 2.070 -19.503 1.00 81.25 73 PRO A CA 1
ATOM 562 C C . PRO A 1 73 ? 5.067 3.470 -19.830 1.00 81.25 73 PRO A C 1
ATOM 564 O O . PRO A 1 73 ? 5.828 4.336 -20.234 1.00 81.25 73 PRO A O 1
ATOM 567 N N . ARG A 1 74 ? 3.762 3.717 -19.652 1.00 84.88 74 ARG A N 1
ATOM 568 C CA . ARG A 1 74 ? 3.112 4.996 -20.003 1.00 84.88 74 ARG A CA 1
ATOM 569 C C . ARG A 1 74 ? 3.251 6.086 -18.941 1.00 84.88 74 ARG A C 1
ATOM 571 O O . ARG A 1 74 ? 2.830 7.212 -19.176 1.00 84.88 74 ARG A O 1
ATOM 578 N N . CYS A 1 75 ? 3.769 5.752 -17.765 1.00 88.81 75 CYS A N 1
ATOM 579 C CA . CYS A 1 75 ? 3.943 6.699 -16.678 1.00 88.81 75 CYS A CA 1
ATOM 580 C C . CYS A 1 75 ? 5.432 6.931 -16.438 1.00 88.81 75 CYS A C 1
ATOM 582 O O . CYS A 1 75 ? 6.223 5.990 -16.457 1.00 88.81 75 CYS A O 1
ATOM 584 N N . VAL A 1 76 ? 5.801 8.185 -16.177 1.00 87.88 76 VAL A N 1
ATOM 585 C CA . VAL A 1 76 ? 7.191 8.552 -15.882 1.00 87.88 76 VAL A CA 1
ATOM 586 C C . VAL A 1 76 ? 7.610 8.245 -14.443 1.00 87.88 76 VAL A C 1
ATOM 588 O O . VAL A 1 76 ? 8.785 8.376 -14.112 1.00 87.88 76 VAL A O 1
ATOM 591 N N . GLN A 1 77 ? 6.663 7.809 -13.608 1.00 89.56 77 GLN A N 1
ATOM 592 C CA . GLN A 1 77 ? 6.913 7.383 -12.239 1.00 89.56 77 GLN A CA 1
ATOM 593 C C . GLN A 1 77 ? 7.918 6.227 -12.212 1.00 89.56 77 GLN A C 1
ATOM 595 O O . GLN A 1 77 ? 7.714 5.197 -12.860 1.00 89.56 77 GLN A O 1
ATOM 600 N N . SER A 1 78 ? 8.977 6.391 -11.422 1.00 88.00 78 SER A N 1
ATOM 601 C CA . SER A 1 78 ? 9.952 5.333 -11.166 1.00 88.00 78 SER A CA 1
ATOM 602 C C . SER A 1 78 ? 9.305 4.141 -10.467 1.00 88.00 78 SER A C 1
ATOM 604 O O . SER A 1 78 ? 8.385 4.296 -9.659 1.00 88.00 78 SER A O 1
ATOM 606 N N . ASP A 1 79 ? 9.823 2.951 -10.757 1.00 90.19 79 ASP A N 1
ATOM 607 C CA . ASP A 1 79 ? 9.414 1.744 -10.050 1.00 90.19 79 ASP A CA 1
ATOM 608 C C . ASP A 1 79 ? 9.782 1.853 -8.570 1.00 90.19 79 ASP A C 1
ATOM 610 O O . ASP A 1 79 ? 10.851 2.344 -8.203 1.00 90.19 79 ASP A O 1
ATOM 614 N N . LEU A 1 80 ? 8.890 1.366 -7.718 1.00 91.56 80 LEU A N 1
ATOM 615 C CA . LEU A 1 80 ? 9.101 1.334 -6.282 1.00 91.56 80 LEU A CA 1
ATOM 616 C C . LEU A 1 80 ? 9.586 -0.048 -5.868 1.00 91.56 80 LEU A C 1
ATOM 618 O O . LEU A 1 80 ? 8.855 -1.023 -6.037 1.00 91.56 80 LEU A O 1
ATOM 622 N N . ALA A 1 81 ? 10.774 -0.134 -5.276 1.00 92.06 81 ALA A N 1
ATOM 623 C CA . ALA A 1 81 ? 11.251 -1.379 -4.683 1.00 92.06 81 ALA A CA 1
ATOM 624 C C . ALA A 1 81 ? 10.251 -1.877 -3.623 1.00 92.06 81 ALA A C 1
ATOM 626 O O . ALA A 1 81 ? 9.858 -1.137 -2.718 1.00 92.06 81 ALA A O 1
ATOM 627 N N . ALA A 1 82 ? 9.814 -3.131 -3.745 1.00 92.62 82 ALA A N 1
AT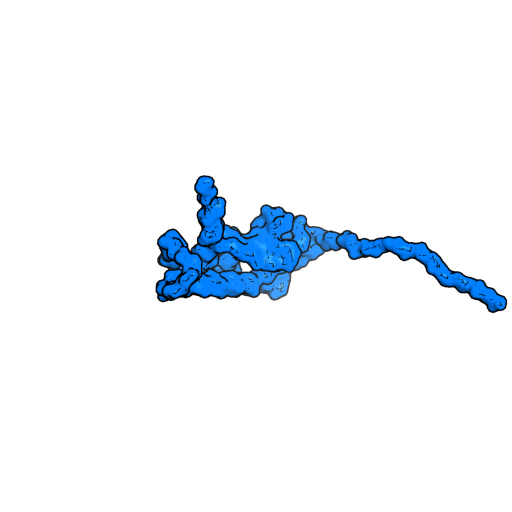OM 628 C CA . ALA A 1 82 ? 8.703 -3.656 -2.960 1.00 92.62 82 ALA A CA 1
ATOM 629 C C . ALA A 1 82 ? 9.059 -3.803 -1.477 1.00 92.62 82 ALA A C 1
ATOM 631 O O . ALA A 1 82 ? 8.299 -3.364 -0.623 1.00 92.62 82 ALA A O 1
ATOM 632 N N . GLU A 1 83 ? 10.221 -4.376 -1.162 1.00 92.06 83 GLU A N 1
ATOM 633 C CA . GLU A 1 83 ? 10.639 -4.643 0.218 1.00 92.06 83 GLU A CA 1
ATOM 634 C C . GLU A 1 83 ? 10.701 -3.393 1.120 1.00 92.06 83 GLU A C 1
ATOM 636 O O . GLU A 1 83 ? 10.086 -3.429 2.191 1.00 92.06 83 GLU A O 1
ATOM 641 N N . PRO A 1 84 ? 11.372 -2.283 0.744 1.00 92.69 84 PRO A N 1
ATOM 642 C CA . PRO A 1 84 ? 11.422 -1.102 1.606 1.00 92.69 84 PRO A CA 1
ATOM 643 C C . PRO A 1 84 ? 10.037 -0.473 1.804 1.00 92.69 84 PRO A C 1
ATOM 645 O O . PRO A 1 84 ? 9.672 -0.130 2.928 1.00 92.69 84 PRO A O 1
ATOM 648 N N . VAL A 1 85 ? 9.236 -0.392 0.736 1.00 93.44 85 VAL A N 1
ATOM 649 C CA . VAL A 1 85 ? 7.863 0.138 0.772 1.00 93.44 85 VAL A CA 1
ATOM 650 C C . VAL A 1 85 ? 6.988 -0.696 1.706 1.00 93.44 85 VAL A C 1
ATOM 652 O O . VAL A 1 85 ? 6.348 -0.165 2.611 1.00 93.44 85 VAL A O 1
ATOM 655 N N . GLU A 1 86 ? 6.976 -2.014 1.515 1.00 94.94 86 GLU A N 1
ATOM 656 C CA . GLU A 1 86 ? 6.171 -2.944 2.306 1.00 94.94 86 GLU A CA 1
ATOM 657 C C . GLU A 1 86 ? 6.577 -2.931 3.779 1.00 94.94 86 GLU A C 1
ATOM 659 O O . GLU A 1 86 ? 5.708 -2.919 4.650 1.00 94.94 86 GLU A O 1
ATOM 664 N N . SER A 1 87 ? 7.880 -2.884 4.062 1.00 94.00 87 SER A N 1
ATOM 665 C CA . SER A 1 87 ? 8.411 -2.848 5.428 1.00 94.00 87 SER A CA 1
ATOM 666 C C . SER A 1 87 ? 8.008 -1.569 6.158 1.00 94.00 87 SER A C 1
ATOM 668 O O . SER A 1 87 ? 7.540 -1.633 7.296 1.00 94.00 87 SER A O 1
ATOM 670 N N . GLN A 1 88 ? 8.122 -0.412 5.497 1.00 94.06 88 GLN A N 1
ATOM 671 C CA . GLN A 1 88 ? 7.711 0.875 6.060 1.00 94.06 88 GLN A CA 1
ATOM 672 C C . GLN A 1 88 ? 6.209 0.898 6.378 1.00 94.06 88 GLN A C 1
ATOM 674 O O . GLN A 1 88 ? 5.804 1.307 7.469 1.00 94.06 88 GLN A O 1
ATOM 679 N N . LEU A 1 89 ? 5.382 0.436 5.438 1.00 94.94 89 LEU A N 1
ATOM 680 C CA . LEU A 1 89 ? 3.929 0.381 5.598 1.00 94.94 89 LEU A CA 1
ATOM 681 C C . LEU A 1 89 ? 3.514 -0.587 6.705 1.00 94.94 89 LEU A C 1
ATOM 683 O O . LEU A 1 89 ? 2.655 -0.268 7.525 1.00 94.94 89 LEU A O 1
ATOM 687 N N . LEU A 1 90 ? 4.135 -1.765 6.748 1.00 93.75 90 LEU A N 1
ATOM 688 C CA . LEU A 1 90 ? 3.817 -2.782 7.739 1.00 93.75 90 LEU A CA 1
ATOM 689 C C . LEU A 1 90 ? 4.204 -2.321 9.145 1.00 93.75 90 LEU A C 1
ATOM 691 O O . LEU A 1 90 ? 3.420 -2.502 10.073 1.00 93.75 90 LEU A O 1
ATOM 695 N N . LEU A 1 91 ? 5.367 -1.682 9.304 1.00 92.38 91 LEU A N 1
ATOM 696 C CA . LEU A 1 91 ? 5.782 -1.117 10.586 1.00 92.38 91 LEU A CA 1
ATOM 697 C C . LEU A 1 91 ? 4.781 -0.062 11.076 1.00 92.38 91 LEU A C 1
ATOM 699 O O . LEU A 1 91 ? 4.343 -0.121 12.224 1.00 92.38 91 LEU A O 1
ATOM 703 N N . GLY A 1 92 ? 4.365 0.858 10.199 1.00 90.31 92 GLY A N 1
ATOM 704 C CA . GLY A 1 92 ? 3.346 1.857 10.524 1.00 90.31 92 GLY A CA 1
ATOM 705 C C . GLY A 1 92 ? 2.017 1.222 10.948 1.00 90.31 92 GLY A C 1
ATOM 706 O O . GLY A 1 92 ? 1.446 1.594 11.976 1.00 90.31 92 GLY A O 1
ATOM 707 N N . ALA A 1 93 ? 1.544 0.230 10.193 1.00 91.25 93 ALA A N 1
ATOM 708 C CA . ALA A 1 93 ? 0.309 -0.487 10.491 1.00 91.25 93 ALA A CA 1
ATOM 709 C C . ALA A 1 93 ? 0.378 -1.256 11.823 1.00 91.25 93 ALA A C 1
ATOM 711 O O . ALA A 1 93 ? -0.567 -1.199 12.608 1.00 91.25 93 ALA A O 1
ATOM 712 N N . LEU A 1 94 ? 1.499 -1.921 12.119 1.00 89.62 94 LEU A N 1
ATOM 713 C CA . LEU A 1 94 ? 1.704 -2.649 13.376 1.00 89.62 94 LEU A CA 1
ATOM 714 C C . LEU A 1 94 ? 1.756 -1.717 14.591 1.00 89.62 94 LEU A C 1
ATOM 716 O O . LEU A 1 94 ? 1.182 -2.045 15.628 1.00 89.62 94 LEU A O 1
ATOM 720 N N . ILE A 1 95 ? 2.385 -0.543 14.466 1.00 87.38 95 ILE A N 1
ATOM 721 C CA . ILE A 1 95 ? 2.369 0.479 15.523 1.00 87.38 95 ILE A CA 1
ATOM 722 C C . ILE A 1 95 ? 0.925 0.911 15.805 1.00 87.38 95 ILE A C 1
ATOM 724 O O . ILE A 1 95 ? 0.510 0.953 16.963 1.00 87.38 95 ILE A O 1
ATOM 728 N N . ARG A 1 96 ? 0.126 1.173 14.762 1.00 84.94 96 ARG A N 1
ATOM 729 C CA . ARG A 1 96 ? -1.285 1.552 14.930 1.00 84.94 96 ARG A CA 1
ATOM 730 C C . ARG A 1 96 ? -2.116 0.425 15.542 1.00 84.94 96 ARG A C 1
ATOM 732 O O . ARG A 1 96 ? -2.909 0.691 16.442 1.00 84.94 96 ARG A O 1
ATOM 739 N N . PHE A 1 97 ? -1.900 -0.816 15.109 1.00 84.69 97 PHE A N 1
ATOM 740 C CA . PHE A 1 97 ? -2.526 -1.995 15.705 1.00 84.69 97 PHE A CA 1
ATOM 741 C C . PHE A 1 97 ? -2.211 -2.096 17.204 1.00 84.69 97 PHE A C 1
ATOM 743 O O . PHE A 1 97 ? -3.122 -2.283 18.006 1.00 84.69 97 PHE A O 1
ATOM 750 N N . ALA A 1 98 ? -0.947 -1.916 17.601 1.00 83.31 98 ALA A N 1
ATOM 751 C CA . ALA A 1 98 ? -0.540 -1.950 19.004 1.00 83.31 98 ALA A CA 1
ATOM 752 C C . ALA A 1 98 ? -1.203 -0.834 19.829 1.00 83.31 98 ALA A C 1
ATOM 754 O O . ALA A 1 98 ? -1.680 -1.097 20.931 1.00 83.31 98 ALA A O 1
ATOM 755 N N . VAL A 1 99 ? -1.303 0.384 19.282 1.00 79.69 99 VAL A N 1
ATOM 756 C CA . VAL A 1 99 ? -2.029 1.503 19.914 1.00 79.69 99 VAL A CA 1
ATOM 757 C C . VAL A 1 99 ? -3.514 1.169 20.097 1.00 79.69 99 VAL A C 1
ATOM 759 O O . VAL A 1 99 ? -4.065 1.406 21.170 1.00 79.69 99 VAL A O 1
ATOM 762 N N . ALA A 1 100 ? -4.152 0.573 19.086 1.00 78.31 100 ALA A N 1
ATOM 763 C CA . ALA A 1 100 ? -5.557 0.171 19.144 1.00 78.31 100 ALA A CA 1
ATOM 764 C C . ALA A 1 100 ? -5.817 -0.996 20.114 1.00 78.31 100 ALA A C 1
ATOM 766 O O . ALA A 1 100 ? -6.846 -1.023 20.787 1.00 78.31 100 ALA A O 1
ATOM 767 N N . ALA A 1 101 ? -4.895 -1.958 20.199 1.00 75.19 101 ALA A N 1
ATOM 768 C CA . ALA A 1 101 ? -5.020 -3.134 21.058 1.00 75.19 101 ALA A CA 1
ATOM 769 C C . ALA A 1 101 ? -4.665 -2.850 22.526 1.00 75.19 101 ALA A C 1
ATOM 771 O O . ALA A 1 101 ? -5.273 -3.427 23.425 1.00 75.19 101 ALA A O 1
ATOM 772 N N . GLY A 1 102 ? -3.687 -1.973 22.773 1.00 68.44 102 GLY A N 1
ATOM 773 C CA . GLY A 1 102 ? -3.139 -1.702 24.102 1.00 68.44 102 GLY A CA 1
ATOM 774 C C . GLY A 1 102 ? -4.034 -0.864 25.012 1.00 68.44 102 GLY A C 1
ATOM 775 O O . GLY A 1 102 ? -3.679 -0.669 26.171 1.00 68.44 102 GLY A O 1
ATOM 776 N N . GLY A 1 103 ? -5.163 -0.341 24.511 1.00 57.06 103 GLY A N 1
ATOM 777 C CA . GLY A 1 103 ? -6.066 0.508 25.294 1.00 57.06 103 GLY A CA 1
ATOM 778 C C . GLY A 1 103 ? -5.352 1.699 25.934 1.00 57.06 103 GLY A C 1
ATOM 779 O O . GLY A 1 103 ? -5.796 2.190 26.971 1.00 57.06 103 GLY A O 1
ATOM 780 N N . CYS A 1 104 ? -4.211 2.118 25.367 1.00 51.12 104 CYS A N 1
ATOM 781 C CA . CYS A 1 104 ? -3.416 3.195 25.922 1.00 51.12 104 CYS A CA 1
ATOM 782 C C . CYS A 1 104 ? -4.328 4.408 26.051 1.00 51.12 104 CYS A C 1
ATOM 784 O O . CYS A 1 104 ? -4.928 4.838 25.066 1.00 51.12 104 CYS A O 1
ATOM 786 N N . ALA A 1 105 ? -4.403 4.957 27.264 1.00 46.31 105 ALA A N 1
ATOM 787 C CA . ALA A 1 105 ? -5.041 6.228 27.589 1.00 46.31 105 ALA A CA 1
ATOM 788 C C . ALA A 1 105 ? -4.276 7.407 26.951 1.00 46.31 105 ALA A C 1
ATOM 790 O O . ALA A 1 105 ? -3.950 8.396 27.601 1.00 46.31 105 ALA A O 1
ATOM 791 N N . TYR A 1 106 ? -3.913 7.265 25.679 1.00 47.91 106 TYR A N 1
ATOM 792 C CA . TYR A 1 106 ? -3.327 8.300 24.867 1.00 47.91 106 TYR A CA 1
ATOM 793 C C . TYR A 1 106 ? -4.472 9.218 24.471 1.00 47.91 106 TYR A C 1
ATOM 795 O O . TYR A 1 106 ? -5.415 8.804 23.802 1.00 47.91 106 TYR A O 1
ATOM 803 N N . THR A 1 107 ? -4.376 10.476 24.872 1.00 48.50 107 THR A N 1
ATOM 804 C CA . THR A 1 107 ? -5.290 11.576 24.537 1.00 48.50 107 THR A CA 1
ATOM 805 C C . THR A 1 107 ? -5.238 11.972 23.049 1.00 48.50 107 THR A C 1
ATOM 807 O O . THR A 1 107 ? -5.513 13.114 22.691 1.00 48.50 107 THR A O 1
ATOM 810 N N . GLY A 1 108 ? -4.858 11.036 22.171 1.00 51.38 108 GLY A N 1
ATOM 811 C CA . GLY A 1 108 ? -4.950 11.146 20.716 1.00 51.38 108 GLY A CA 1
ATOM 812 C C . GLY A 1 108 ? -6.326 10.700 20.207 1.00 51.38 108 GLY A C 1
ATOM 813 O O . GLY A 1 108 ? -7.150 10.252 21.005 1.00 51.38 108 GLY A O 1
ATOM 814 N N . PRO A 1 109 ? -6.603 10.822 18.892 1.00 53.88 109 PRO A N 1
ATOM 815 C CA . PRO A 1 109 ? -7.933 10.573 18.347 1.00 53.88 109 PRO A CA 1
ATOM 816 C C . PRO A 1 109 ? -8.405 9.178 18.752 1.00 53.88 109 PRO A C 1
ATOM 818 O O . PRO A 1 109 ? -7.728 8.185 18.469 1.00 53.88 109 PRO A O 1
ATOM 821 N N . ALA A 1 110 ? -9.538 9.143 19.459 1.00 65.19 110 ALA A N 1
ATOM 822 C CA . ALA A 1 110 ? -10.157 7.928 19.961 1.00 65.19 110 ALA A CA 1
ATOM 823 C C . ALA A 1 110 ? -10.232 6.892 18.834 1.00 65.19 110 ALA A C 1
ATOM 825 O O . ALA A 1 110 ? -10.823 7.146 17.785 1.00 65.19 110 ALA A O 1
ATOM 826 N N . VAL A 1 111 ? -9.600 5.736 19.041 1.00 72.06 111 VAL A N 1
ATOM 827 C CA . VAL A 1 111 ? -9.747 4.596 18.135 1.00 72.06 111 VAL A CA 1
ATOM 828 C C . VAL A 1 111 ? -11.230 4.248 18.116 1.00 72.06 111 VAL A C 1
ATOM 830 O O . VAL A 1 111 ? -11.811 3.933 19.156 1.00 72.06 111 VAL A O 1
ATOM 833 N N . THR A 1 112 ? -11.866 4.362 16.953 1.00 75.94 112 THR A N 1
ATOM 834 C CA . THR A 1 112 ? -13.307 4.124 16.849 1.00 75.94 112 THR A CA 1
ATOM 835 C C . THR A 1 112 ? -13.614 2.644 17.082 1.00 75.94 112 THR A C 1
ATOM 837 O O . THR A 1 112 ? -12.775 1.768 16.850 1.00 75.94 112 THR A O 1
ATOM 840 N N . ALA A 1 113 ? -14.839 2.333 17.515 1.00 78.50 113 ALA A N 1
ATOM 841 C CA . ALA A 1 113 ? -15.277 0.943 17.666 1.00 78.50 113 ALA A CA 1
ATOM 842 C C . ALA A 1 113 ? -15.181 0.164 16.339 1.00 78.50 113 ALA A C 1
ATOM 844 O O . ALA A 1 113 ? -14.885 -1.034 16.335 1.00 78.50 113 ALA A O 1
ATOM 845 N N . GLU A 1 114 ? -15.380 0.847 15.211 1.00 80.62 114 GLU A N 1
ATOM 846 C CA . GLU A 1 114 ? -15.205 0.278 13.878 1.00 80.62 114 GLU A CA 1
ATOM 847 C C . GLU A 1 114 ? -13.733 -0.023 13.576 1.00 80.62 114 GLU A C 1
ATOM 849 O O . GLU A 1 114 ? -13.408 -1.133 13.154 1.00 80.62 114 GLU A O 1
ATOM 854 N N . GLU A 1 115 ? -12.825 0.917 13.858 1.00 79.81 115 GLU A N 1
ATOM 855 C CA . GLU A 1 115 ? -11.387 0.694 13.712 1.00 79.81 115 GLU A CA 1
ATOM 856 C C . GLU A 1 115 ? -10.933 -0.504 14.563 1.00 79.81 115 GLU A C 1
ATOM 858 O O . GLU A 1 115 ? -10.286 -1.414 14.044 1.00 79.81 115 GLU A O 1
ATOM 863 N N . MET A 1 116 ? -11.347 -0.572 15.832 1.00 80.94 116 MET A N 1
ATOM 864 C CA . MET A 1 116 ? -11.077 -1.729 16.695 1.00 80.94 116 MET A CA 1
ATOM 865 C C . MET A 1 116 ? -11.631 -3.036 16.121 1.00 80.94 116 MET A C 1
ATOM 867 O O . MET A 1 116 ? -10.963 -4.068 16.192 1.00 80.94 116 MET A O 1
ATOM 871 N N . SER A 1 117 ? -12.844 -3.013 15.565 1.00 84.12 117 SER A N 1
ATOM 872 C CA . SER A 1 117 ? -13.477 -4.202 14.987 1.00 84.12 117 SER A CA 1
ATOM 873 C C . SER A 1 117 ? -12.706 -4.712 13.769 1.00 84.12 117 SER A C 1
ATOM 875 O O . SER A 1 117 ? -12.458 -5.913 13.670 1.00 84.12 117 SER A O 1
ATOM 877 N N . ARG A 1 118 ? -12.237 -3.810 12.894 1.00 87.75 118 ARG A N 1
ATOM 878 C CA . ARG A 1 118 ? -11.375 -4.158 11.751 1.00 87.75 118 ARG A CA 1
ATOM 879 C C . ARG A 1 118 ? -10.066 -4.798 12.204 1.00 87.75 118 ARG A C 1
ATOM 881 O O . ARG A 1 118 ? -9.687 -5.843 11.685 1.00 87.75 118 ARG A O 1
ATOM 888 N N . TRP A 1 119 ? -9.406 -4.221 13.208 1.00 87.12 119 TRP A N 1
ATOM 889 C CA . TRP A 1 119 ? -8.162 -4.776 13.744 1.00 87.12 119 TRP A CA 1
ATOM 890 C C . TRP A 1 119 ? -8.354 -6.146 14.403 1.00 87.12 119 TRP A C 1
ATOM 892 O O . TRP A 1 119 ? -7.519 -7.027 14.219 1.00 87.12 119 TRP A O 1
ATOM 902 N N . ARG A 1 120 ? -9.464 -6.358 15.122 1.00 85.00 120 ARG A N 1
ATOM 903 C CA . ARG A 1 120 ? -9.806 -7.653 15.742 1.00 85.00 120 ARG A CA 1
ATOM 904 C C . ARG A 1 120 ? -10.126 -8.747 14.726 1.00 85.00 120 ARG A C 1
ATOM 906 O O . ARG A 1 120 ? -9.911 -9.917 15.023 1.00 85.00 120 ARG A O 1
ATOM 913 N N . ALA A 1 121 ? -10.639 -8.378 13.554 1.00 86.44 121 ALA A N 1
ATOM 914 C CA . ALA A 1 121 ? -10.920 -9.320 12.475 1.00 86.44 121 ALA A CA 1
ATOM 915 C C . ALA A 1 121 ? -9.645 -9.835 11.779 1.00 86.44 121 ALA A C 1
ATOM 917 O O . ALA A 1 121 ? -9.704 -10.839 11.071 1.00 86.44 121 ALA A O 1
ATOM 918 N N . CYS A 1 122 ? -8.497 -9.182 11.989 1.00 84.69 122 CYS A N 1
ATOM 919 C CA . CYS A 1 122 ? -7.221 -9.591 11.417 1.00 84.69 122 CYS A CA 1
ATOM 920 C C . CYS A 1 122 ? -6.370 -10.407 12.390 1.00 84.69 122 CYS A C 1
ATOM 922 O O . CYS A 1 122 ? -6.158 -10.025 13.541 1.00 84.69 122 CYS A O 1
ATOM 924 N N . ALA A 1 123 ? -5.778 -11.496 11.895 1.00 82.19 123 ALA A N 1
ATOM 925 C CA . ALA A 1 123 ? -4.703 -12.176 12.605 1.00 82.19 123 ALA A CA 1
ATOM 926 C C . ALA A 1 123 ? -3.431 -11.301 12.552 1.00 82.19 123 ALA A C 1
ATOM 928 O O . ALA A 1 123 ? -2.964 -11.006 11.455 1.00 82.19 123 ALA A O 1
ATOM 929 N N . PRO A 1 124 ? -2.792 -10.931 13.680 1.00 73.94 124 PRO A N 1
ATOM 930 C CA . PRO A 1 124 ? -1.619 -10.041 13.666 1.00 73.94 124 PRO A CA 1
ATOM 931 C C . PRO A 1 124 ? -0.402 -10.601 12.915 1.00 73.94 124 PRO A C 1
ATOM 933 O O . PRO A 1 124 ? 0.491 -9.859 12.518 1.00 73.94 124 PRO A O 1
ATOM 936 N N . ARG A 1 125 ? -0.353 -11.928 12.733 1.00 84.25 125 ARG A N 1
ATOM 937 C CA . ARG A 1 125 ? 0.685 -12.618 11.951 1.00 84.25 125 ARG A CA 1
ATOM 938 C C . ARG A 1 125 ? 0.421 -12.5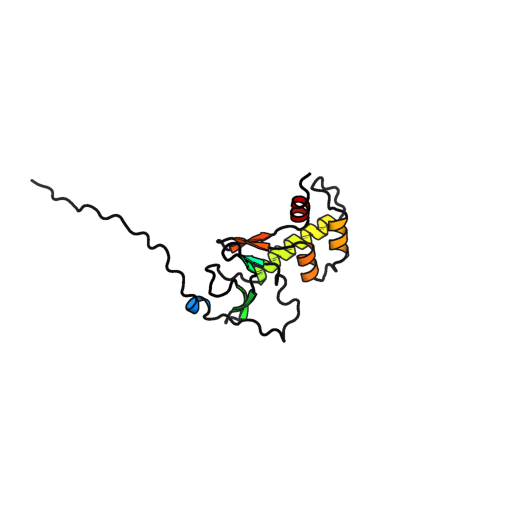73 10.443 1.00 84.25 125 ARG A C 1
ATOM 940 O O . ARG A 1 125 ? 1.348 -12.785 9.666 1.00 84.25 125 ARG A O 1
ATOM 947 N N . ASP A 1 126 ? -0.812 -12.282 10.035 1.00 89.75 126 ASP A N 1
ATOM 948 C CA . ASP A 1 126 ? -1.168 -12.052 8.640 1.00 89.75 126 ASP A CA 1
ATOM 949 C C . ASP A 1 126 ? -0.838 -10.601 8.269 1.00 89.75 126 ASP A C 1
ATOM 951 O O . ASP A 1 126 ? -1.616 -9.662 8.464 1.00 89.75 126 ASP A O 1
ATOM 955 N N . ARG A 1 127 ? 0.369 -10.431 7.724 1.00 90.81 127 ARG A N 1
ATOM 956 C CA . ARG A 1 127 ? 0.919 -9.134 7.312 1.00 90.81 127 ARG A CA 1
ATOM 957 C C . ARG A 1 127 ? 0.028 -8.427 6.293 1.00 90.81 127 ARG A C 1
ATOM 959 O O . ARG A 1 127 ? -0.083 -7.203 6.325 1.00 90.81 127 ARG A O 1
ATOM 966 N N . ARG A 1 128 ? -0.618 -9.178 5.396 1.00 91.06 128 ARG A N 1
ATOM 967 C CA . ARG A 1 128 ? -1.488 -8.602 4.370 1.00 91.06 128 ARG A CA 1
ATOM 968 C C . ARG A 1 128 ? -2.798 -8.119 4.983 1.00 91.06 128 ARG A C 1
ATOM 970 O O . ARG A 1 128 ? -3.222 -7.009 4.667 1.00 91.06 128 ARG A O 1
ATOM 977 N N . CYS A 1 129 ? -3.398 -8.888 5.891 1.00 90.31 129 CYS A N 1
ATOM 978 C CA . CYS A 1 129 ? -4.584 -8.441 6.623 1.00 90.31 129 CYS A CA 1
ATOM 979 C C . CYS A 1 129 ? -4.302 -7.148 7.398 1.00 90.31 129 CYS A C 1
ATOM 981 O O . CYS A 1 129 ? -5.068 -6.192 7.295 1.00 90.31 129 CYS A O 1
ATOM 983 N N . VAL A 1 130 ? -3.156 -7.072 8.088 1.00 91.00 130 VAL A N 1
ATOM 984 C CA . VAL A 1 130 ? -2.727 -5.869 8.822 1.00 91.00 130 VAL A CA 1
ATOM 985 C C . VAL A 1 130 ? -2.674 -4.633 7.912 1.00 91.00 130 VAL A C 1
ATOM 987 O O . VAL A 1 130 ? -3.202 -3.585 8.280 1.00 91.00 130 VAL A O 1
ATOM 990 N N . LEU A 1 131 ? -2.110 -4.742 6.703 1.00 92.44 131 LEU A N 1
ATOM 991 C CA . LEU A 1 131 ? -2.086 -3.620 5.753 1.00 92.44 131 LEU A CA 1
ATOM 992 C C . LEU A 1 131 ? -3.482 -3.228 5.254 1.00 92.44 131 LEU A C 1
ATOM 994 O O . LEU A 1 131 ? -3.781 -2.039 5.154 1.00 92.44 131 LEU A O 1
ATOM 998 N N . LEU A 1 132 ? -4.341 -4.203 4.952 1.00 91.06 132 LEU A N 1
ATOM 999 C CA . LEU A 1 132 ? -5.702 -3.949 4.464 1.00 91.06 132 LEU A CA 1
ATOM 1000 C C . LEU A 1 132 ? -6.600 -3.313 5.536 1.00 91.06 132 LEU A C 1
ATOM 1002 O O . LEU A 1 132 ? -7.458 -2.486 5.207 1.00 91.06 132 LEU A O 1
ATOM 1006 N N . ALA A 1 133 ? -6.390 -3.668 6.806 1.00 90.06 133 ALA A N 1
ATOM 1007 C CA . ALA A 1 133 ? -7.053 -3.043 7.947 1.00 90.06 133 ALA A CA 1
ATOM 1008 C C . ALA A 1 133 ? -6.578 -1.598 8.172 1.00 90.06 133 ALA A C 1
ATOM 1010 O O . ALA A 1 133 ? -7.385 -0.738 8.526 1.00 90.06 133 ALA A O 1
ATOM 1011 N N . ALA A 1 134 ? -5.296 -1.317 7.920 1.00 90.62 134 ALA A N 1
ATOM 1012 C CA . ALA A 1 134 ? -4.709 0.010 8.086 1.00 90.62 134 ALA A CA 1
ATOM 1013 C C . ALA A 1 134 ? -5.122 0.996 6.982 1.00 90.62 134 ALA A C 1
ATOM 1015 O O . ALA A 1 134 ? -5.496 2.142 7.261 1.00 90.62 134 ALA A O 1
ATOM 1016 N N . TYR A 1 135 ? -5.033 0.551 5.726 1.00 92.25 135 TYR A N 1
ATOM 1017 C CA . TYR A 1 135 ? -5.015 1.427 4.559 1.00 92.25 135 TYR A CA 1
ATOM 1018 C C . TYR A 1 135 ? -6.131 1.056 3.565 1.00 92.25 135 TYR A C 1
ATOM 1020 O O . TYR A 1 135 ? -6.240 -0.107 3.166 1.00 92.25 135 TYR A O 1
ATOM 1028 N N . PRO A 1 136 ? -6.961 2.018 3.115 1.00 90.88 136 PRO A N 1
ATOM 1029 C CA . PRO A 1 136 ? -7.840 1.834 1.967 1.00 90.88 136 PRO A CA 1
ATOM 1030 C C . PRO A 1 136 ? -7.082 2.013 0.648 1.00 90.88 136 PRO A C 1
ATOM 1032 O O . PRO A 1 136 ? -7.405 1.361 -0.339 1.00 90.88 136 PRO A O 1
ATOM 1035 N N . ARG A 1 137 ? -6.078 2.895 0.645 1.00 93.19 137 ARG A N 1
ATOM 1036 C CA . ARG A 1 137 ? -5.153 3.165 -0.450 1.00 93.19 137 ARG A CA 1
ATOM 1037 C C . ARG A 1 137 ? -3.879 3.806 0.093 1.00 93.19 137 ARG A C 1
ATOM 1039 O O . ARG A 1 137 ? -3.863 4.362 1.191 1.00 93.19 137 ARG A O 1
ATOM 1046 N N . ILE A 1 138 ? -2.825 3.756 -0.700 1.00 94.94 138 ILE A N 1
ATOM 1047 C CA . ILE A 1 138 ? -1.513 4.314 -0.395 1.00 94.94 138 ILE A CA 1
ATOM 1048 C C . ILE A 1 138 ? -1.086 5.100 -1.623 1.00 94.94 138 ILE A C 1
ATOM 1050 O O . ILE A 1 138 ? -0.898 4.533 -2.697 1.00 94.94 138 ILE A O 1
ATOM 1054 N N . GLU A 1 139 ? -0.979 6.409 -1.481 1.00 95.25 139 GLU A N 1
ATOM 1055 C CA . GLU A 1 139 ? -0.710 7.301 -2.597 1.00 95.25 139 GLU A CA 1
ATOM 1056 C C . GLU A 1 139 ? 0.790 7.477 -2.799 1.00 95.25 139 GLU A C 1
ATOM 1058 O O . GLU A 1 139 ? 1.542 7.611 -1.839 1.00 95.25 139 GLU A O 1
ATOM 1063 N N . ILE A 1 140 ? 1.220 7.503 -4.055 1.00 94.69 140 ILE A N 1
ATOM 1064 C CA . ILE A 1 140 ? 2.605 7.743 -4.451 1.00 94.69 140 ILE A CA 1
ATOM 1065 C C . ILE A 1 140 ? 2.640 9.051 -5.231 1.00 94.69 140 ILE A C 1
ATOM 1067 O O . ILE A 1 140 ? 1.955 9.178 -6.253 1.00 94.69 140 ILE A O 1
ATOM 1071 N N . ASN A 1 141 ? 3.403 10.029 -4.744 1.00 90.06 141 ASN A N 1
ATOM 1072 C CA . ASN A 1 141 ? 3.575 11.296 -5.452 1.00 90.06 141 ASN A CA 1
ATOM 1073 C C . ASN A 1 141 ? 4.643 11.197 -6.555 1.00 90.06 141 ASN A C 1
ATOM 1075 O O . ASN A 1 141 ? 5.323 10.184 -6.696 1.00 90.06 141 ASN A O 1
ATOM 1079 N N . GLU A 1 142 ? 4.806 12.277 -7.319 1.00 83.62 142 GLU A N 1
ATOM 1080 C CA . GLU A 1 142 ? 5.771 12.379 -8.427 1.00 83.62 142 GLU A CA 1
ATOM 1081 C C . GLU A 1 142 ? 7.234 12.136 -8.017 1.00 83.62 142 GLU A C 1
ATOM 1083 O O . GLU A 1 142 ? 8.053 11.742 -8.842 1.00 83.62 142 GLU A O 1
ATOM 1088 N N . ARG A 1 143 ? 7.567 12.326 -6.733 1.00 87.00 143 ARG A N 1
ATOM 1089 C CA . ARG A 1 143 ? 8.905 12.079 -6.174 1.00 87.00 143 ARG A CA 1
ATOM 1090 C C . ARG A 1 143 ? 9.101 10.629 -5.725 1.00 87.00 143 ARG A C 1
ATOM 1092 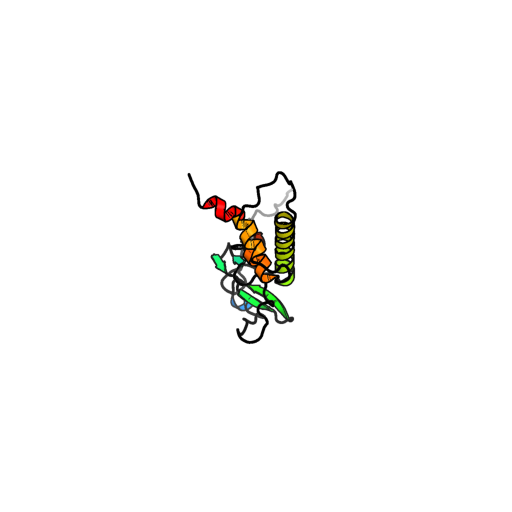O O . ARG A 1 143 ? 10.183 10.274 -5.273 1.00 87.00 143 ARG A O 1
ATOM 1099 N N . GLY A 1 144 ? 8.063 9.794 -5.821 1.00 84.50 144 GLY A N 1
ATOM 1100 C CA . GLY A 1 144 ? 8.065 8.435 -5.277 1.00 84.50 144 GLY A CA 1
ATOM 1101 C C . GLY A 1 144 ? 7.856 8.371 -3.766 1.00 84.50 144 GLY A C 1
ATOM 1102 O O . GLY A 1 144 ? 8.024 7.306 -3.176 1.00 84.50 144 GLY A O 1
ATOM 1103 N N . GLU A 1 145 ? 7.471 9.477 -3.127 1.00 91.31 145 GLU A N 1
ATOM 1104 C CA . GLU A 1 145 ? 7.185 9.494 -1.697 1.00 91.31 145 GLU A CA 1
ATOM 1105 C C . GLU A 1 145 ? 5.837 8.823 -1.418 1.00 91.31 145 GLU A C 1
ATOM 1107 O O . GLU A 1 145 ? 4.835 9.048 -2.108 1.00 91.31 145 GLU A O 1
ATOM 1112 N N . ILE A 1 146 ? 5.822 8.011 -0.362 1.00 92.31 146 ILE A N 1
ATOM 1113 C CA . ILE A 1 146 ? 4.666 7.231 0.067 1.00 92.31 146 ILE A CA 1
ATOM 1114 C C . ILE A 1 146 ? 3.806 8.080 1.003 1.00 92.31 146 ILE A C 1
ATOM 1116 O O . ILE A 1 146 ? 4.249 8.511 2.068 1.00 92.31 146 ILE A O 1
ATOM 1120 N N . ARG A 1 147 ? 2.542 8.267 0.634 1.00 91.88 147 ARG A N 1
ATOM 1121 C CA . ARG A 1 147 ? 1.514 8.958 1.411 1.00 91.88 147 ARG A CA 1
ATOM 1122 C C . ARG A 1 147 ? 0.400 7.968 1.762 1.00 91.88 147 ARG A C 1
ATOM 1124 O O . ARG A 1 147 ? -0.549 7.802 0.993 1.00 91.88 147 ARG A O 1
ATOM 1131 N N . PRO A 1 148 ? 0.507 7.255 2.895 1.00 89.44 148 PRO A N 1
ATOM 1132 C CA . PRO A 1 148 ? -0.543 6.338 3.311 1.00 89.44 148 PRO A CA 1
ATOM 1133 C C . PRO A 1 148 ? -1.808 7.121 3.675 1.00 89.44 148 PRO A C 1
ATOM 1135 O O . PRO A 1 148 ? -1.761 8.046 4.487 1.00 89.44 148 PRO A O 1
ATOM 1138 N N . VAL A 1 149 ? -2.946 6.730 3.103 1.00 88.56 149 VAL A N 1
ATOM 1139 C CA . VAL A 1 149 ? -4.252 7.210 3.559 1.00 88.56 149 VAL A CA 1
ATOM 1140 C C . VAL A 1 149 ? -4.694 6.270 4.667 1.00 88.56 149 VAL A C 1
ATOM 1142 O O . VAL A 1 149 ? -4.806 5.069 4.451 1.00 88.56 149 VAL A O 1
ATOM 1145 N N . TRP A 1 150 ? -4.907 6.772 5.875 1.00 84.12 150 TRP A N 1
ATOM 1146 C CA . TRP A 1 150 ? -5.379 5.929 6.970 1.00 84.12 150 TRP A CA 1
ATOM 1147 C C . TRP A 1 150 ? -6.893 5.770 6.896 1.00 84.12 150 TRP A C 1
ATOM 1149 O O . TRP A 1 150 ? -7.595 6.765 6.719 1.00 84.12 150 TRP A O 1
ATOM 1159 N N . ARG A 1 151 ? -7.412 4.548 7.093 1.00 80.31 151 ARG A N 1
ATOM 1160 C CA . ARG A 1 151 ? -8.868 4.309 7.033 1.00 80.31 151 ARG A CA 1
ATOM 1161 C C . ARG A 1 151 ? -9.670 5.196 7.993 1.00 80.31 151 ARG A C 1
ATOM 1163 O O . ARG A 1 151 ? -10.713 5.703 7.620 1.00 80.31 151 ARG A O 1
ATOM 1170 N N . HIS A 1 152 ? -9.160 5.468 9.193 1.00 71.31 152 HIS A N 1
ATOM 1171 C CA . HIS A 1 152 ? -9.863 6.335 10.148 1.00 71.31 152 HIS A CA 1
ATOM 1172 C C . HIS A 1 152 ? -9.963 7.807 9.702 1.00 71.31 152 HIS A C 1
ATOM 1174 O O . HIS A 1 152 ? -10.865 8.504 10.151 1.00 71.31 152 HIS A O 1
ATOM 1180 N N . LEU A 1 153 ? -9.059 8.282 8.833 1.00 61.03 153 LEU A N 1
ATOM 1181 C CA . LEU A 1 153 ? -9.129 9.633 8.260 1.00 61.03 153 LEU A CA 1
ATOM 1182 C C . LEU A 1 153 ? -10.067 9.671 7.051 1.00 61.03 153 LEU A C 1
ATOM 1184 O O . LEU A 1 153 ? -10.837 10.611 6.918 1.00 61.03 153 LEU A O 1
ATOM 1188 N N . SER A 1 154 ? -10.064 8.631 6.210 1.00 58.44 154 SER A N 1
ATOM 1189 C CA . SER A 1 154 ? -10.973 8.563 5.059 1.00 58.44 154 SER A CA 1
ATOM 1190 C C . SER A 1 154 ? -12.441 8.430 5.457 1.00 58.44 154 SER A C 1
ATOM 1192 O O . SER A 1 154 ? -13.303 8.912 4.732 1.00 58.44 154 SER A O 1
ATOM 1194 N N . ASP A 1 155 ? -12.725 7.782 6.590 1.00 53.38 155 ASP A N 1
ATOM 1195 C CA . ASP A 1 155 ? -14.092 7.611 7.095 1.00 53.38 155 ASP A CA 1
ATOM 1196 C C . ASP A 1 155 ? -14.648 8.939 7.667 1.00 53.38 155 ASP A C 1
ATOM 1198 O O . ASP A 1 155 ? -15.852 9.184 7.614 1.00 53.38 155 ASP A O 1
ATOM 1202 N N . ALA A 1 156 ? -13.777 9.835 8.157 1.00 54.62 156 ALA A N 1
ATOM 1203 C CA . ALA A 1 156 ? -14.159 11.154 8.676 1.00 54.62 156 ALA A CA 1
ATOM 1204 C C . ALA A 1 156 ? -14.544 12.157 7.569 1.00 54.62 156 ALA A C 1
ATOM 1206 O O . ALA A 1 156 ? -15.370 13.035 7.803 1.00 54.62 156 ALA A O 1
ATOM 1207 N N . ASP A 1 157 ? -14.013 11.990 6.353 1.00 48.97 157 ASP A N 1
ATOM 1208 C CA . ASP A 1 157 ? -14.308 12.849 5.196 1.00 48.97 157 ASP A CA 1
ATOM 1209 C C . ASP A 1 157 ? -15.649 12.514 4.496 1.00 48.97 157 ASP A C 1
ATOM 1211 O O . ASP A 1 157 ? -16.039 13.186 3.541 1.00 48.97 157 ASP A O 1
ATOM 1215 N N . VAL A 1 158 ? -16.384 11.488 4.951 1.00 47.75 158 VAL A N 1
ATOM 1216 C CA . VAL A 1 158 ? -17.653 11.028 4.335 1.00 47.75 158 VAL A CA 1
ATOM 1217 C C . VAL A 1 158 ? -18.902 11.556 5.064 1.00 47.75 158 VAL A C 1
ATOM 1219 O O . VAL A 1 158 ? -20.028 11.339 4.612 1.00 47.75 158 VAL A O 1
ATOM 1222 N N . HIS A 1 159 ? -18.747 12.321 6.147 1.00 33.16 159 HIS A N 1
ATOM 1223 C CA . HIS A 1 159 ? -19.862 13.008 6.810 1.00 33.16 159 HIS A CA 1
ATOM 1224 C C . HIS A 1 159 ? -19.633 14.521 6.909 1.00 33.16 159 HIS A C 1
ATOM 1226 O O . HIS A 1 159 ? -19.230 15.015 7.962 1.00 33.16 159 HIS A O 1
ATOM 1232 N N . PRO A 1 160 ? -19.937 15.292 5.847 1.00 38.03 160 PRO A N 1
ATOM 1233 C CA . PRO A 1 160 ? -20.318 16.679 6.047 1.00 38.03 160 PRO A CA 1
ATOM 1234 C C . PRO A 1 160 ? -21.677 16.705 6.768 1.00 38.03 160 PRO A C 1
ATOM 1236 O O . PRO A 1 160 ? -22.642 16.096 6.299 1.00 38.03 160 PRO A O 1
ATOM 1239 N N . MET A 1 161 ? -21.710 17.357 7.935 1.00 33.59 161 MET A N 1
ATOM 1240 C CA . MET A 1 161 ? -22.950 17.791 8.593 1.00 33.59 161 MET A CA 1
ATOM 1241 C C . MET A 1 161 ? -23.752 18.733 7.695 1.00 33.59 161 MET A C 1
ATOM 1243 O O . MET A 1 161 ? -23.114 19.500 6.936 1.00 33.59 161 MET A O 1
#

pLDDT: mean 74.36, std 19.92, range [33.16, 95.69]

Foldseek 3Di:
DDDDDDDDDDDDDPPDDDLDQLVNVCPFKDADDPPDDDPPPQLCQPFEAEPQVRDGWGWIAGNVRFIWTHPHSVDSADTHGRVVVLVVLLVVLVVVLCVLVVVPPPPPDPCDPVLNVQSVVDDNVPSSSSNVSFAPHWYAYSVRDIRGDGPVNVVVVPDDD

Radius of gyration: 23.0 Å; chains: 1; bounding box: 68×72×55 Å

Sequence (161 aa):
MSSPRRLAGDLEEPIGDDGADPVVRAIGRVAMPHAREPHDAWLARGLLWCLLCRSLLIPVWWVDGQRAYSCGPRCVQSDLAAEPVESQLLLGALIRFAVAAGGCAYTGPAVTAEEMSRWRACAPRDRRCVLLAAYPRIEINERGEIRPVWRHLSDADVHPM